Protein AF-A0A2R5L959-F1 (afdb_monomer)

Structure (mmCIF, N/CA/C/O backbone):
data_AF-A0A2R5L959-F1
#
_entry.id   AF-A0A2R5L959-F1
#
loop_
_atom_site.group_PDB
_atom_site.id
_atom_site.type_symbol
_atom_site.label_atom_id
_atom_site.label_alt_id
_atom_site.label_comp_id
_atom_site.label_asym_id
_atom_site.label_entity_id
_atom_site.label_seq_id
_atom_site.pdbx_PDB_ins_code
_atom_site.Cartn_x
_atom_site.Cartn_y
_atom_site.Cartn_z
_atom_site.occupancy
_atom_site.B_iso_or_equiv
_atom_site.auth_seq_id
_atom_site.auth_comp_id
_atom_site.auth_asym_id
_atom_site.auth_atom_id
_atom_site.pdbx_PDB_model_num
ATOM 1 N N . VAL A 1 1 ? 18.154 0.118 -8.210 1.00 59.31 1 VAL A N 1
ATOM 2 C CA . VAL A 1 1 ? 18.767 -0.670 -9.309 1.00 59.31 1 VAL A CA 1
ATOM 3 C C . VAL A 1 1 ? 17.640 -1.293 -10.115 1.00 59.31 1 VAL A C 1
ATOM 5 O O . VAL A 1 1 ? 16.828 -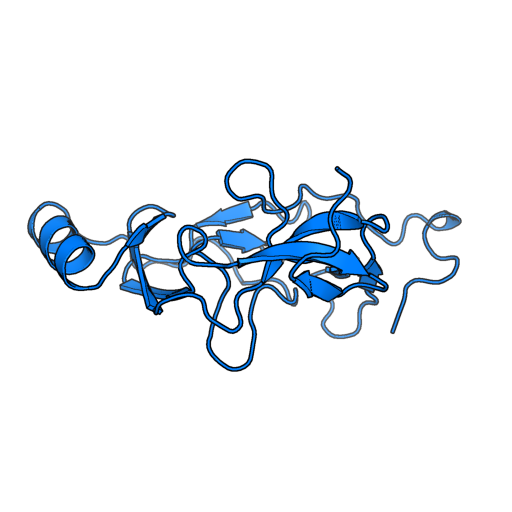1.986 -9.515 1.00 59.31 1 VAL A O 1
ATOM 8 N N . GLN A 1 2 ? 17.526 -0.997 -11.410 1.00 65.19 2 GLN A N 1
ATOM 9 C CA . GLN A 1 2 ? 16.511 -1.606 -12.281 1.00 65.19 2 GLN A CA 1
ATOM 10 C C . GLN A 1 2 ? 17.014 -2.961 -12.789 1.00 65.19 2 GLN A C 1
ATOM 12 O O . GLN A 1 2 ? 18.205 -3.105 -13.065 1.00 65.19 2 GLN A O 1
ATOM 17 N N . CYS A 1 3 ? 16.132 -3.951 -12.904 1.00 66.44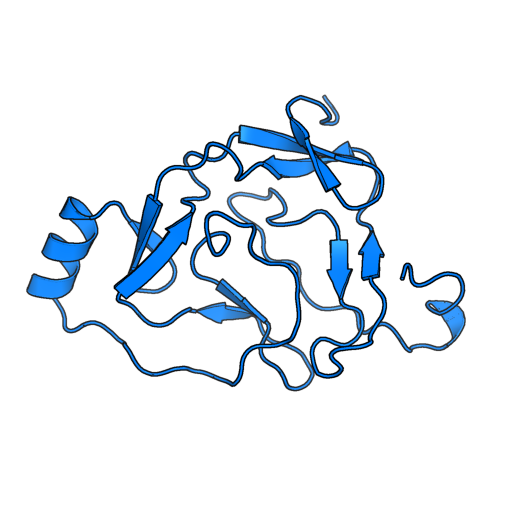 3 CYS A N 1
ATOM 18 C CA . CYS A 1 3 ? 16.481 -5.261 -13.447 1.00 66.44 3 CYS A CA 1
ATOM 19 C C . CYS A 1 3 ? 16.609 -5.189 -14.977 1.00 66.44 3 CYS A C 1
ATOM 21 O O . CYS A 1 3 ? 15.673 -5.503 -15.702 1.00 66.44 3 CYS A O 1
ATOM 23 N N . ILE A 1 4 ? 17.751 -4.730 -15.488 1.00 60.22 4 ILE A N 1
ATOM 24 C CA . ILE A 1 4 ? 18.025 -4.719 -16.931 1.00 60.22 4 ILE A CA 1
ATOM 25 C C . ILE A 1 4 ? 18.610 -6.089 -17.308 1.00 60.22 4 ILE A C 1
ATOM 27 O O . ILE A 1 4 ? 19.652 -6.475 -16.787 1.00 60.22 4 ILE A O 1
ATOM 31 N N . GLY A 1 5 ? 17.932 -6.842 -18.182 1.00 52.59 5 GLY A N 1
ATOM 32 C CA . GLY A 1 5 ? 18.436 -8.112 -18.736 1.00 52.59 5 GLY A CA 1
ATOM 33 C C . GLY A 1 5 ? 18.267 -9.366 -17.863 1.00 52.59 5 GLY A C 1
ATOM 34 O O . GLY A 1 5 ? 18.707 -10.439 -18.262 1.00 52.59 5 GLY A O 1
ATOM 35 N N . LEU A 1 6 ? 17.614 -9.269 -16.699 1.00 51.81 6 LEU A N 1
ATOM 36 C CA . LEU A 1 6 ? 17.424 -10.398 -15.768 1.00 51.81 6 LEU A CA 1
ATOM 37 C C . LEU A 1 6 ? 16.146 -11.218 -16.022 1.00 51.81 6 LEU A C 1
ATOM 39 O O . LEU A 1 6 ? 16.021 -12.318 -15.480 1.00 51.81 6 LEU A O 1
ATOM 43 N N . ASP A 1 7 ? 15.242 -10.724 -16.875 1.00 49.06 7 ASP A N 1
A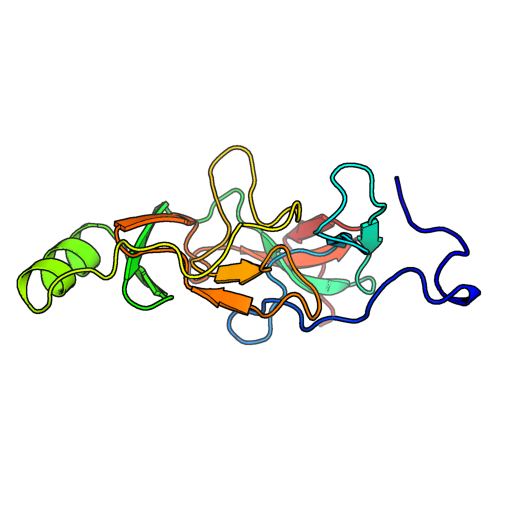TOM 44 C CA . ASP A 1 7 ? 14.019 -11.433 -17.287 1.00 49.06 7 ASP A CA 1
ATOM 45 C C . ASP A 1 7 ? 14.347 -12.753 -18.020 1.00 49.06 7 ASP A C 1
ATOM 47 O O . ASP A 1 7 ? 13.637 -13.741 -17.862 1.00 49.06 7 ASP A O 1
ATOM 51 N N . TRP A 1 8 ? 15.477 -12.814 -18.740 1.00 42.28 8 TRP A N 1
ATOM 52 C CA . TRP A 1 8 ? 15.937 -14.015 -19.457 1.00 42.28 8 TRP A CA 1
ATOM 53 C C . TRP A 1 8 ? 16.607 -15.068 -18.560 1.00 42.28 8 TRP A C 1
ATOM 55 O O . TRP A 1 8 ? 16.744 -16.218 -18.966 1.00 42.28 8 TRP A O 1
ATOM 65 N N . LEU A 1 9 ? 17.016 -14.699 -17.340 1.00 49.97 9 LEU A N 1
ATOM 66 C CA . LEU A 1 9 ? 17.704 -15.591 -16.395 1.00 49.97 9 LEU A CA 1
ATOM 67 C C . LEU A 1 9 ? 16.769 -16.164 -15.313 1.00 49.97 9 LEU A C 1
ATOM 69 O O . LEU A 1 9 ? 17.238 -16.855 -14.412 1.00 49.97 9 LEU A O 1
ATOM 73 N N . GLY A 1 10 ? 15.462 -15.869 -15.363 1.00 54.44 10 GLY A N 1
ATOM 74 C CA . GLY A 1 10 ? 14.485 -16.366 -14.382 1.00 54.44 10 GLY A CA 1
ATOM 75 C C . GLY A 1 10 ? 14.684 -15.824 -12.958 1.00 54.44 10 GLY A C 1
ATOM 76 O O . GLY A 1 10 ? 14.207 -16.419 -11.995 1.00 54.44 10 GLY A O 1
ATOM 77 N N . LEU A 1 11 ? 15.408 -14.709 -12.804 1.00 62.22 11 LEU A N 1
ATOM 78 C CA . LEU A 1 11 ? 15.788 -14.155 -11.497 1.00 62.22 11 LEU A CA 1
ATOM 79 C C . LEU A 1 11 ? 14.736 -13.208 -10.897 1.00 62.22 11 LEU A C 1
ATOM 81 O O . LEU A 1 11 ? 14.821 -12.884 -9.711 1.00 62.22 11 LEU A O 1
ATOM 85 N N . CYS A 1 12 ? 13.751 -12.777 -11.691 1.00 73.44 12 CYS A N 1
ATOM 86 C CA . CYS A 1 12 ? 12.589 -12.034 -11.218 1.00 73.44 12 CYS A CA 1
ATOM 87 C C . CYS A 1 12 ? 11.381 -12.964 -11.171 1.00 73.44 12 CYS A C 1
ATOM 89 O O . CYS A 1 12 ? 10.856 -13.358 -12.211 1.00 73.44 12 CYS A O 1
ATOM 91 N N . ALA A 1 13 ? 10.962 -13.350 -9.967 1.00 68.94 13 ALA A N 1
ATOM 92 C CA . ALA A 1 13 ? 9.742 -14.121 -9.822 1.00 68.94 13 ALA A CA 1
ATOM 93 C C . ALA A 1 13 ? 8.547 -13.212 -10.124 1.00 68.94 13 ALA A C 1
ATOM 95 O O . ALA A 1 13 ? 8.352 -12.209 -9.443 1.00 68.94 13 ALA A O 1
ATOM 96 N N . GLU A 1 14 ? 7.733 -13.581 -11.109 1.00 75.69 14 GLU A N 1
ATOM 97 C CA . GLU A 1 14 ? 6.399 -13.005 -11.271 1.00 75.69 14 GLU A CA 1
ATOM 98 C C . GLU A 1 14 ? 5.571 -13.361 -10.033 1.00 75.69 14 GLU A C 1
ATOM 100 O O . GLU A 1 14 ? 5.347 -14.538 -9.729 1.00 75.69 14 GLU A O 1
ATOM 105 N N . TYR A 1 15 ? 5.123 -12.349 -9.296 1.00 84.38 15 TYR A N 1
ATOM 106 C CA . TYR A 1 15 ? 4.171 -12.522 -8.209 1.00 84.38 15 TYR A CA 1
ATOM 107 C C . TYR A 1 15 ? 3.061 -11.486 -8.313 1.00 84.38 15 TYR A C 1
ATOM 109 O O . TYR A 1 15 ? 3.213 -10.403 -8.871 1.00 84.38 15 TYR A O 1
ATOM 117 N N . LYS A 1 16 ? 1.894 -11.861 -7.789 1.00 91.31 16 LYS A N 1
ATOM 118 C CA . LYS A 1 16 ? 0.668 -11.079 -7.921 1.00 91.31 16 LYS A CA 1
ATOM 119 C C . LYS A 1 16 ? 0.853 -9.668 -7.367 1.00 91.31 16 LYS A C 1
ATOM 121 O O . LYS A 1 16 ? 1.160 -9.524 -6.191 1.00 91.31 16 LYS A O 1
ATOM 126 N N . HIS A 1 17 ? 0.521 -8.650 -8.155 1.00 92.62 17 HIS A N 1
ATOM 127 C CA . HIS A 1 17 ? 0.525 -7.261 -7.698 1.00 92.62 17 HIS A CA 1
ATOM 128 C C . HIS A 1 17 ? -0.608 -6.950 -6.726 1.00 92.62 17 HIS A C 1
ATOM 130 O O . HIS A 1 17 ? -1.763 -7.352 -6.913 1.00 92.62 17 HIS A O 1
ATOM 136 N N . ILE A 1 18 ? -0.301 -6.141 -5.717 1.00 95.62 18 ILE A N 1
ATOM 137 C CA . ILE A 1 18 ? -1.314 -5.526 -4.864 1.00 95.62 18 ILE A CA 1
ATOM 138 C C . ILE A 1 18 ? -2.019 -4.428 -5.657 1.00 95.62 18 ILE A C 1
ATOM 140 O O . ILE A 1 18 ? -1.427 -3.415 -6.038 1.00 95.62 18 ILE A O 1
ATOM 144 N N . ARG A 1 19 ? -3.319 -4.638 -5.863 1.00 96.38 19 ARG A N 1
ATOM 145 C CA . ARG A 1 19 ? -4.220 -3.689 -6.513 1.00 96.38 19 ARG A CA 1
ATOM 146 C C . ARG A 1 19 ? -5.361 -3.303 -5.584 1.00 96.38 19 ARG A C 1
ATOM 148 O O . ARG A 1 19 ? -5.871 -4.126 -4.824 1.00 96.38 19 ARG A O 1
ATOM 155 N N . HIS A 1 20 ? -5.807 -2.062 -5.701 1.00 95.31 20 HIS A N 1
ATOM 156 C CA . HIS A 1 20 ? -6.984 -1.534 -5.024 1.00 95.31 20 HIS A CA 1
ATOM 157 C C . HIS A 1 20 ? -7.964 -1.031 -6.080 1.00 95.31 20 HIS A C 1
ATOM 159 O O . HIS A 1 20 ? -7.667 -0.082 -6.798 1.00 95.31 20 HIS A O 1
ATOM 165 N N . ASN A 1 21 ? -9.125 -1.682 -6.197 1.00 93.25 21 ASN A N 1
ATOM 166 C CA . ASN A 1 21 ? -10.113 -1.396 -7.246 1.00 93.25 21 ASN A CA 1
ATOM 167 C C . ASN A 1 21 ? -9.493 -1.393 -8.662 1.00 93.25 21 ASN A C 1
ATOM 169 O O . ASN A 1 21 ? -9.740 -0.489 -9.452 1.00 93.25 21 ASN A O 1
ATOM 173 N N . GLY A 1 22 ? -8.632 -2.377 -8.951 1.00 93.94 22 GLY A N 1
ATOM 174 C CA . GLY A 1 22 ? -7.936 -2.522 -10.239 1.00 93.94 22 GLY A CA 1
ATOM 175 C C . GLY A 1 22 ? -6.676 -1.662 -10.412 1.00 93.94 22 GLY A C 1
ATOM 176 O O . GLY A 1 22 ? -5.836 -1.998 -11.244 1.00 93.94 22 GLY A O 1
ATOM 177 N N . LEU A 1 23 ? -6.490 -0.622 -9.594 1.00 96.06 23 LEU A N 1
ATOM 178 C CA . LEU A 1 23 ? -5.330 0.272 -9.656 1.00 96.06 23 LEU A CA 1
ATOM 179 C C . LEU A 1 23 ? -4.146 -0.310 -8.883 1.00 96.06 23 LEU A C 1
ATOM 181 O O . LEU A 1 23 ? -4.317 -0.799 -7.764 1.00 96.06 23 LEU A O 1
ATOM 185 N N . LEU A 1 24 ? -2.950 -0.225 -9.456 1.00 96.50 24 LEU A N 1
ATOM 186 C CA . LEU A 1 24 ? -1.707 -0.622 -8.803 1.00 96.50 24 LEU A CA 1
ATOM 187 C C . LEU A 1 24 ? -1.426 0.216 -7.550 1.00 96.50 24 LEU A C 1
ATOM 189 O O . LEU A 1 24 ? 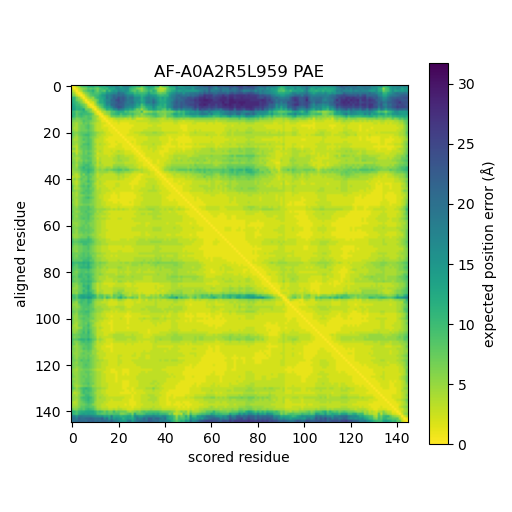-1.560 1.441 -7.562 1.00 96.50 24 LEU A O 1
ATOM 193 N N . ALA A 1 25 ? -0.984 -0.438 -6.473 1.00 96.00 25 ALA A N 1
ATOM 194 C CA . ALA A 1 25 ? -0.501 0.261 -5.281 1.00 96.00 25 ALA A CA 1
ATOM 195 C C . ALA A 1 25 ? 0.879 0.915 -5.490 1.00 96.00 25 ALA A C 1
ATOM 197 O O . ALA A 1 25 ? 1.187 1.908 -4.841 1.00 96.00 25 ALA A O 1
ATOM 198 N N . THR A 1 26 ? 1.699 0.358 -6.382 1.00 94.56 26 THR A N 1
ATOM 199 C CA . THR A 1 26 ? 3.026 0.856 -6.766 1.00 94.56 26 THR A CA 1
ATOM 200 C C . THR A 1 26 ? 3.286 0.521 -8.234 1.00 94.56 26 THR A C 1
ATOM 202 O O . THR A 1 26 ? 2.750 -0.458 -8.745 1.00 94.56 26 THR A O 1
ATOM 205 N N . CYS A 1 27 ? 4.103 1.333 -8.901 1.00 94.31 27 CYS A N 1
ATOM 206 C CA . CYS A 1 27 ? 4.496 1.161 -10.303 1.00 94.31 27 CYS A CA 1
ATOM 207 C C . CYS A 1 27 ? 5.840 0.454 -10.476 1.00 94.31 27 CYS A C 1
ATOM 209 O O . CYS A 1 27 ? 6.376 0.399 -11.581 1.00 94.31 27 CYS A O 1
ATOM 211 N N . SER A 1 28 ? 6.401 -0.056 -9.388 1.00 91.69 28 SER A N 1
ATOM 212 C CA . SER A 1 28 ? 7.551 -0.942 -9.415 1.00 91.69 28 SER A CA 1
ATOM 213 C C . SER A 1 28 ? 7.462 -1.948 -8.278 1.00 91.69 28 SER A C 1
ATOM 215 O O . SER A 1 28 ? 6.903 -1.651 -7.218 1.00 91.69 28 SER A O 1
ATOM 217 N N . HIS A 1 29 ? 8.008 -3.136 -8.509 1.00 89.94 29 HIS A N 1
ATOM 218 C CA . HIS A 1 29 ? 8.062 -4.213 -7.530 1.00 89.94 29 HIS A CA 1
ATOM 219 C C . HIS A 1 29 ? 9.465 -4.813 -7.471 1.00 89.94 29 HIS A C 1
ATOM 221 O O . HIS A 1 29 ? 10.226 -4.788 -8.445 1.00 89.94 29 HIS A O 1
ATOM 227 N N . MET A 1 30 ? 9.828 -5.323 -6.300 1.00 89.25 30 MET A N 1
ATOM 228 C CA . MET A 1 30 ? 11.138 -5.918 -6.068 1.00 89.25 30 MET A CA 1
ATOM 229 C C . MET A 1 30 ? 11.191 -7.359 -6.582 1.00 89.25 30 MET A C 1
ATOM 231 O O . MET A 1 30 ? 10.440 -8.206 -6.129 1.00 89.25 30 MET A O 1
ATOM 235 N N . CYS A 1 31 ? 12.148 -7.709 -7.437 1.00 87.00 31 CYS A N 1
ATOM 236 C CA . CYS A 1 31 ? 12.173 -9.042 -8.058 1.00 87.00 31 CYS A CA 1
ATOM 237 C C . CYS A 1 31 ? 12.378 -10.216 -7.090 1.00 87.00 31 CYS A C 1
ATOM 239 O O . CYS A 1 31 ? 11.936 -11.334 -7.350 1.00 87.00 31 CYS A O 1
ATOM 241 N N . ALA A 1 32 ? 13.058 -9.969 -5.968 1.00 87.56 32 ALA A N 1
ATOM 242 C CA . ALA A 1 32 ? 13.209 -10.945 -4.895 1.00 87.56 32 ALA A CA 1
ATOM 243 C C . ALA A 1 32 ? 13.024 -10.251 -3.539 1.00 87.56 32 ALA A C 1
ATOM 245 O O . ALA A 1 32 ? 14.021 -9.850 -2.935 1.00 87.56 32 ALA A O 1
ATOM 246 N N . PRO A 1 33 ? 11.785 -10.137 -3.023 1.00 88.75 33 PRO A N 1
ATOM 247 C CA . PRO A 1 33 ? 11.494 -9.477 -1.748 1.00 88.75 33 PRO A CA 1
ATOM 248 C C . PRO A 1 33 ? 12.218 -10.086 -0.539 1.00 88.75 33 PRO A C 1
ATOM 250 O O . PRO A 1 33 ? 12.310 -9.444 0.504 1.00 88.75 33 PRO A O 1
ATOM 253 N N . MET A 1 34 ? 12.751 -11.308 -0.658 1.00 88.31 34 MET A N 1
ATOM 254 C CA . MET A 1 34 ? 13.609 -11.920 0.364 1.00 88.31 34 MET A CA 1
ATOM 255 C C . MET A 1 34 ? 15.029 -11.329 0.423 1.00 88.31 34 MET A C 1
ATOM 257 O O . MET A 1 34 ? 15.733 -11.502 1.417 1.00 88.31 34 MET A O 1
ATOM 261 N N . ARG A 1 35 ? 15.491 -10.645 -0.629 1.00 87.69 35 ARG A N 1
ATOM 262 C CA . ARG A 1 35 ? 16.848 -10.091 -0.716 1.00 87.69 35 ARG A CA 1
ATOM 263 C C . ARG A 1 35 ? 16.785 -8.564 -0.655 1.00 87.69 35 ARG A C 1
ATOM 265 O O . ARG A 1 35 ? 16.296 -7.962 -1.604 1.00 87.69 35 ARG A O 1
ATOM 272 N N . PRO A 1 36 ? 17.340 -7.912 0.381 1.00 84.44 36 PRO A N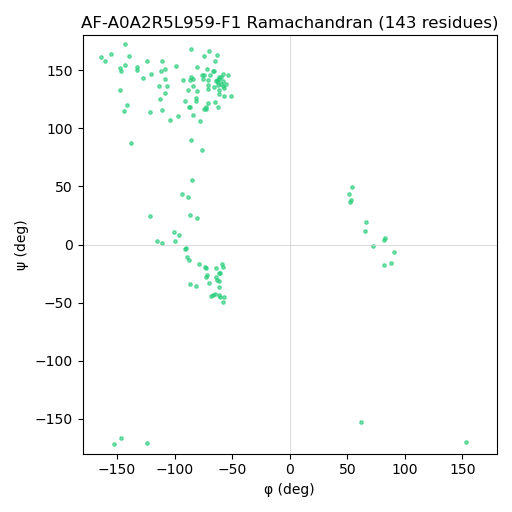 1
ATOM 273 C CA . PRO A 1 36 ? 17.267 -6.454 0.518 1.00 84.44 36 PRO A CA 1
ATOM 274 C C . PRO A 1 36 ? 17.989 -5.686 -0.602 1.00 84.44 36 PRO A C 1
ATOM 276 O O . PRO A 1 36 ? 17.706 -4.516 -0.818 1.00 84.44 36 PRO A O 1
ATOM 279 N N . GLN A 1 37 ? 18.912 -6.335 -1.317 1.00 84.69 37 GLN A N 1
ATOM 280 C CA . GLN A 1 37 ? 19.693 -5.750 -2.416 1.00 84.69 37 GLN A CA 1
ATOM 281 C C . GLN A 1 37 ? 19.157 -6.128 -3.808 1.00 84.69 37 GLN A C 1
ATOM 283 O O . GLN A 1 37 ? 19.840 -5.916 -4.808 1.00 84.69 37 GLN A O 1
ATOM 288 N N . SER A 1 38 ? 17.968 -6.735 -3.892 1.00 86.19 38 SER A N 1
ATOM 289 C CA . SER A 1 38 ? 17.366 -7.072 -5.185 1.00 86.19 38 SER A CA 1
ATOM 290 C C . SER A 1 38 ? 17.017 -5.819 -5.997 1.00 86.19 38 SER A C 1
ATOM 292 O O . SER A 1 38 ? 16.875 -4.714 -5.470 1.00 86.19 38 SER A O 1
ATOM 294 N N . CYS A 1 39 ? 16.904 -6.003 -7.305 1.00 87.50 39 CYS A N 1
ATOM 295 C CA . CYS A 1 39 ? 16.535 -4.953 -8.238 1.00 87.50 39 CYS A CA 1
ATOM 296 C C . CYS A 1 39 ? 15.006 -4.816 -8.347 1.00 87.50 39 CYS A C 1
ATOM 298 O O . CYS A 1 39 ? 14.245 -5.664 -7.870 1.00 87.50 39 CYS A O 1
ATOM 300 N N . TYR A 1 40 ? 14.573 -3.731 -8.987 1.00 87.25 40 TYR A N 1
ATOM 301 C CA . TYR A 1 40 ? 13.167 -3.419 -9.223 1.00 87.25 40 TYR A CA 1
ATOM 302 C C . TYR A 1 40 ? 12.813 -3.594 -10.688 1.00 87.25 40 TYR A C 1
ATOM 304 O O . TYR A 1 40 ? 13.595 -3.241 -11.581 1.00 87.25 40 TYR A O 1
ATOM 312 N N . ARG A 1 41 ? 11.605 -4.095 -10.915 1.00 89.06 41 ARG A N 1
ATOM 313 C CA . ARG A 1 41 ? 10.966 -4.109 -12.219 1.00 89.06 41 ARG A CA 1
ATOM 314 C C . ARG A 1 41 ? 9.864 -3.068 -12.233 1.00 89.06 41 ARG A C 1
ATOM 316 O O . ARG A 1 41 ? 9.136 -2.914 -11.255 1.00 89.06 41 ARG A O 1
ATOM 323 N N . ASN A 1 42 ? 9.795 -2.330 -13.331 1.00 91.69 42 ASN A N 1
ATOM 324 C CA . ASN A 1 42 ? 8.812 -1.275 -13.512 1.00 91.69 42 ASN A CA 1
ATOM 325 C C . ASN A 1 42 ? 7.584 -1.847 -14.210 1.00 91.69 42 ASN A C 1
ATOM 327 O O . ASN A 1 42 ? 7.714 -2.651 -15.132 1.00 91.69 42 ASN A O 1
ATOM 331 N N . GLU A 1 43 ? 6.418 -1.381 -13.788 1.00 92.12 43 GLU A N 1
ATOM 332 C CA . GLU A 1 43 ? 5.165 -1.627 -14.488 1.00 92.12 43 GLU A CA 1
ATOM 333 C C . GLU A 1 43 ? 5.115 -0.858 -15.806 1.00 92.12 43 GLU A C 1
ATOM 335 O O . GLU A 1 43 ? 5.916 0.049 -16.067 1.00 92.12 43 GLU A O 1
ATOM 340 N N . TRP A 1 44 ? 4.152 -1.234 -16.642 1.00 92.44 44 TRP A N 1
ATOM 341 C CA . TRP A 1 44 ? 4.000 -0.669 -17.971 1.00 92.44 44 TRP A CA 1
ATOM 342 C C . TRP A 1 44 ? 3.662 0.816 -17.887 1.00 92.44 44 TRP A C 1
ATOM 344 O O . TRP A 1 44 ? 2.871 1.262 -17.053 1.00 92.44 44 TRP A O 1
ATOM 354 N N . ASP A 1 45 ? 4.241 1.595 -18.795 1.00 93.81 45 ASP A N 1
ATOM 355 C CA . ASP A 1 45 ? 3.973 3.024 -18.857 1.00 93.81 45 ASP A CA 1
ATOM 356 C C . ASP A 1 45 ? 2.464 3.291 -19.038 1.00 93.81 45 ASP A C 1
ATOM 358 O O . ASP A 1 45 ? 1.781 2.676 -19.864 1.00 93.81 45 ASP A O 1
ATOM 362 N N . ARG A 1 46 ? 1.959 4.250 -18.253 1.00 94.12 46 ARG A N 1
ATOM 363 C CA . ARG A 1 46 ? 0.554 4.661 -18.105 1.00 94.12 46 ARG A CA 1
ATOM 364 C C . ARG A 1 46 ? -0.385 3.619 -17.497 1.00 94.12 46 ARG A C 1
ATOM 366 O O . ARG A 1 46 ? -1.602 3.827 -17.529 1.00 94.12 46 ARG A O 1
ATOM 373 N N . GLU A 1 47 ? 0.133 2.529 -16.936 1.00 95.50 47 GLU A N 1
ATOM 374 C CA . GLU A 1 47 ? -0.710 1.583 -16.211 1.00 95.50 47 GLU A CA 1
ATOM 375 C C . GLU A 1 47 ? -1.382 2.272 -15.006 1.00 95.50 47 GLU A C 1
ATOM 377 O O . GLU A 1 47 ? -0.698 2.990 -14.272 1.00 95.50 47 GLU A O 1
ATOM 382 N N . PRO A 1 48 ? -2.705 2.108 -14.791 1.00 96.62 48 PRO A N 1
ATOM 383 C CA . PRO A 1 48 ? -3.413 2.813 -13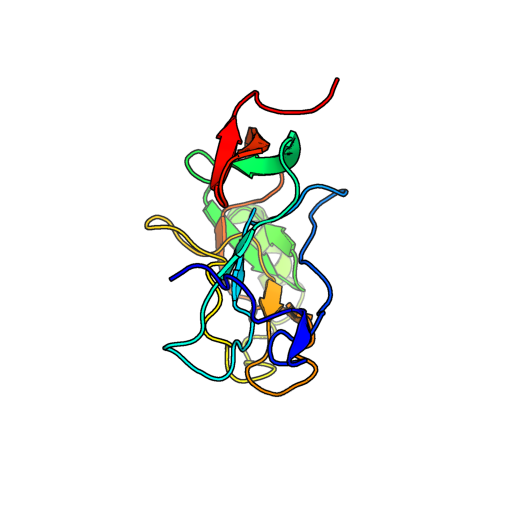.727 1.00 96.62 48 PRO A CA 1
ATOM 384 C C . PRO A 1 48 ? -2.883 2.477 -12.330 1.00 96.62 48 PRO A C 1
ATOM 386 O O . PRO A 1 48 ? -2.806 1.311 -11.933 1.00 96.62 48 PRO A O 1
ATOM 389 N N . CYS A 1 49 ? -2.597 3.511 -11.543 1.00 96.75 49 CYS A N 1
ATOM 390 C CA . CYS A 1 49 ? -2.001 3.382 -10.216 1.00 96.75 49 CYS A CA 1
ATOM 391 C C . CYS A 1 49 ? -2.554 4.409 -9.218 1.00 96.75 49 CYS A C 1
ATOM 393 O O . CYS A 1 49 ? -3.315 5.316 -9.574 1.00 96.75 49 CYS A O 1
ATOM 395 N N . LEU A 1 50 ? -2.172 4.254 -7.949 1.00 96.94 50 LEU A N 1
ATOM 396 C CA . LEU A 1 50 ? -2.537 5.149 -6.854 1.00 96.94 50 LEU A CA 1
ATOM 397 C C . LEU A 1 50 ? -1.350 5.990 -6.372 1.00 96.94 50 LEU A C 1
ATOM 399 O O . LEU A 1 50 ? -0.291 5.465 -6.035 1.00 96.94 50 LEU A O 1
ATOM 403 N N . VAL A 1 51 ? -1.565 7.300 -6.268 1.00 96.75 51 VAL A N 1
ATOM 404 C CA . VAL A 1 51 ? -0.617 8.263 -5.700 1.00 96.75 51 VAL A CA 1
ATOM 405 C C . VAL A 1 51 ? -0.988 8.515 -4.241 1.00 96.75 51 VAL A C 1
ATOM 407 O O . VAL A 1 51 ? -2.015 9.128 -3.930 1.00 96.75 51 VAL A O 1
ATOM 410 N N . PHE A 1 52 ? -0.144 8.039 -3.329 1.00 96.88 52 PHE A N 1
ATOM 411 C CA . PHE A 1 52 ? -0.415 8.059 -1.889 1.00 96.88 52 PHE A CA 1
ATOM 412 C C . PHE A 1 52 ? 0.075 9.320 -1.165 1.00 96.88 52 PHE A C 1
ATOM 414 O O . PHE A 1 52 ? -0.202 9.484 0.024 1.00 96.88 52 PHE A O 1
ATOM 421 N N . ASP A 1 53 ? 0.739 10.248 -1.857 1.00 95.00 53 ASP A N 1
ATOM 422 C CA . ASP A 1 53 ? 1.333 11.445 -1.243 1.00 95.00 53 ASP A CA 1
ATOM 423 C C . ASP A 1 53 ? 0.308 12.353 -0.563 1.00 95.00 53 ASP A C 1
ATOM 425 O O . ASP A 1 53 ? 0.644 13.019 0.412 1.00 95.00 53 ASP A O 1
ATOM 429 N N . GLN A 1 54 ? -0.960 12.288 -0.980 1.00 94.19 54 GLN A N 1
ATOM 430 C CA . GLN A 1 54 ? -2.083 13.014 -0.370 1.00 94.19 54 GLN A CA 1
ATOM 431 C C . GLN A 1 54 ? -3.141 12.098 0.265 1.00 94.19 54 GLN A C 1
ATOM 433 O O . GLN A 1 54 ? -4.133 12.578 0.805 1.00 94.19 54 GLN A O 1
ATOM 438 N N . ALA A 1 55 ? -2.927 10.778 0.267 1.00 97.12 55 ALA A N 1
ATOM 439 C CA . ALA A 1 55 ? -3.874 9.846 0.869 1.00 97.12 55 ALA A CA 1
ATOM 440 C C . ALA A 1 55 ? -4.030 10.113 2.374 1.00 97.12 55 ALA A C 1
ATOM 442 O O . ALA A 1 55 ? -3.071 10.441 3.080 1.00 97.12 55 ALA A O 1
ATOM 443 N N . THR A 1 56 ? -5.244 9.963 2.886 1.00 97.94 56 THR A N 1
ATOM 444 C CA . THR A 1 56 ? -5.538 10.154 4.311 1.00 97.94 56 THR A CA 1
ATOM 445 C C . THR A 1 56 ? -5.015 8.983 5.136 1.00 97.94 56 THR A C 1
ATOM 447 O O . THR A 1 56 ? -5.107 7.829 4.710 1.00 97.94 56 THR A O 1
ATOM 450 N N . PHE A 1 57 ? -4.561 9.259 6.356 1.00 98.19 57 PHE A N 1
ATOM 451 C CA . PHE A 1 57 ? -4.194 8.215 7.308 1.00 98.19 57 PHE A CA 1
ATOM 452 C C . PHE A 1 57 ? -5.395 7.389 7.770 1.00 98.19 57 PHE A C 1
ATOM 454 O O . PHE A 1 57 ? -6.519 7.881 7.894 1.00 98.19 57 PHE A O 1
ATOM 461 N N . GLY A 1 58 ? -5.127 6.129 8.083 1.00 98.19 58 GLY A N 1
ATOM 462 C CA . GLY A 1 58 ? -6.075 5.204 8.674 1.00 98.19 58 GLY A CA 1
ATOM 463 C C . GLY A 1 58 ? -5.391 4.133 9.513 1.00 98.19 58 GLY A C 1
ATOM 464 O O . GLY A 1 58 ? -4.186 4.185 9.774 1.00 98.19 58 GLY A O 1
ATOM 465 N N . ARG A 1 59 ? -6.190 3.154 9.933 1.00 98.44 59 ARG A N 1
ATOM 466 C CA . ARG A 1 59 ? -5.752 1.935 10.600 1.00 98.44 59 ARG A CA 1
ATOM 467 C C . ARG A 1 59 ? -6.314 0.709 9.906 1.00 98.44 59 ARG A C 1
ATOM 469 O O . ARG A 1 59 ? -7.458 0.714 9.449 1.00 98.44 59 ARG A O 1
ATOM 476 N N . CYS A 1 60 ? -5.505 -0.337 9.854 1.00 98.50 60 CYS A N 1
ATOM 477 C CA . CYS A 1 60 ? -5.912 -1.610 9.293 1.00 98.50 60 CYS A CA 1
ATOM 478 C C . CYS A 1 60 ? -6.917 -2.318 10.195 1.00 98.50 60 CYS A C 1
ATOM 480 O O . CYS A 1 60 ? -6.718 -2.396 11.404 1.00 98.50 60 CYS A O 1
ATOM 482 N N . TYR A 1 61 ? -7.984 -2.835 9.598 1.00 98.44 61 TYR A N 1
ATOM 483 C CA . TYR A 1 61 ? -8.880 -3.799 10.218 1.00 98.44 61 TYR A CA 1
ATOM 484 C C . TYR A 1 61 ? -9.305 -4.819 9.162 1.00 98.44 61 TYR A C 1
ATOM 486 O O . TYR A 1 61 ? -9.862 -4.452 8.129 1.00 98.44 61 TYR A O 1
ATOM 494 N N . ASP A 1 62 ? -8.994 -6.089 9.391 1.00 97.00 62 ASP A N 1
ATOM 495 C CA . ASP A 1 62 ? -9.285 -7.215 8.501 1.00 97.00 62 ASP A CA 1
ATOM 496 C C . ASP A 1 62 ? -8.798 -7.010 7.051 1.00 97.00 62 ASP A C 1
ATOM 498 O O . ASP A 1 62 ? -9.444 -7.407 6.081 1.00 97.00 62 ASP A O 1
ATOM 502 N N . GLY A 1 63 ? -7.635 -6.367 6.893 1.00 96.94 63 GLY A N 1
ATOM 503 C CA . GLY A 1 63 ? -7.037 -6.060 5.586 1.00 96.94 63 GLY A CA 1
ATOM 504 C C . GLY A 1 63 ? -7.580 -4.798 4.902 1.00 96.94 63 GLY A C 1
ATOM 505 O O . GLY A 1 63 ? -7.186 -4.498 3.774 1.00 96.94 63 GLY A O 1
ATOM 506 N N . VAL A 1 64 ? -8.440 -4.019 5.562 1.00 97.94 64 VAL A N 1
ATOM 507 C CA . VAL A 1 64 ? -8.995 -2.768 5.023 1.00 97.94 64 VAL A CA 1
ATOM 508 C C . VAL A 1 64 ? -8.491 -1.568 5.824 1.00 97.94 64 VAL A C 1
ATOM 510 O O . VAL A 1 64 ? -8.441 -1.600 7.049 1.00 97.94 64 VAL A O 1
ATOM 513 N N . CYS A 1 65 ? -8.107 -0.493 5.129 1.00 98.44 65 CYS A N 1
ATOM 514 C CA . CYS A 1 65 ? -7.676 0.753 5.762 1.00 98.44 65 CYS A CA 1
ATOM 515 C C . CYS A 1 65 ? -8.896 1.618 6.107 1.00 98.44 65 CYS A C 1
ATOM 517 O O . CYS A 1 65 ? -9.571 2.138 5.216 1.00 98.44 65 CYS A O 1
ATOM 519 N N . HIS A 1 66 ? -9.180 1.773 7.397 1.00 98.25 66 HIS A N 1
ATOM 520 C CA . HIS A 1 66 ? -10.299 2.560 7.910 1.00 98.25 66 HIS A CA 1
ATOM 521 C C . HIS A 1 66 ? -9.810 3.852 8.560 1.00 98.25 66 HIS A C 1
ATOM 523 O O . HIS A 1 66 ? -8.721 3.895 9.123 1.00 98.25 66 HIS A O 1
ATOM 529 N N . ASN A 1 67 ? -10.621 4.912 8.545 1.00 97.81 67 ASN A N 1
ATOM 530 C CA . ASN A 1 67 ? -10.339 6.058 9.412 1.00 97.81 67 ASN A CA 1
ATOM 531 C C . ASN A 1 67 ? -10.429 5.639 10.895 1.00 97.81 67 ASN A C 1
ATOM 533 O O . ASN A 1 67 ? -11.009 4.602 11.229 1.00 97.81 67 ASN A O 1
ATOM 537 N N . LYS A 1 68 ? -9.871 6.461 11.790 1.00 95.75 68 LYS A N 1
ATOM 538 C CA . LYS A 1 68 ? -9.774 6.136 13.219 1.00 95.75 68 LYS A CA 1
ATOM 539 C C . LYS A 1 68 ? -11.128 5.834 13.871 1.00 95.75 68 LYS A C 1
ATOM 541 O O . LYS A 1 68 ? -11.229 4.839 14.575 1.00 95.75 68 LYS A O 1
ATOM 546 N N . SER A 1 69 ? -12.154 6.644 13.607 1.00 97.62 69 SER A N 1
ATOM 547 C CA . SER A 1 69 ? -13.488 6.460 14.201 1.00 97.62 69 SER A CA 1
ATOM 548 C C . SER A 1 69 ? -14.097 5.105 13.821 1.00 97.62 69 SER A C 1
ATOM 550 O O . SER A 1 69 ? -14.560 4.354 14.679 1.00 97.62 69 SER A O 1
ATOM 552 N N . VAL A 1 70 ? -14.010 4.738 12.538 1.00 98.19 70 VAL A N 1
ATOM 553 C CA . VAL A 1 70 ? -14.506 3.447 12.043 1.00 98.19 70 VAL A CA 1
ATOM 554 C C . VAL A 1 70 ? -13.693 2.285 12.615 1.00 98.19 70 VAL A C 1
ATOM 556 O O . VAL A 1 70 ? -14.280 1.303 13.062 1.00 98.19 70 VAL A O 1
ATOM 559 N N . TYR A 1 71 ? -12.361 2.400 12.651 1.00 98.31 71 TYR A N 1
ATOM 560 C CA . TYR A 1 71 ? -11.497 1.393 13.271 1.00 98.31 71 TYR A CA 1
ATOM 561 C C . TYR A 1 71 ? -11.855 1.170 14.745 1.00 98.31 71 TYR A C 1
ATOM 563 O O . TYR A 1 71 ? -12.066 0.031 15.152 1.00 98.31 71 TYR A O 1
ATOM 571 N N . ASP A 1 72 ? -11.975 2.244 15.532 1.00 98.12 72 ASP A N 1
ATOM 572 C CA . ASP A 1 72 ? -12.286 2.162 16.961 1.00 98.12 72 ASP A CA 1
ATOM 573 C C . ASP A 1 72 ? -13.661 1.495 17.178 1.00 98.12 72 ASP A C 1
ATOM 575 O O . ASP A 1 72 ? -13.833 0.693 18.096 1.00 98.12 72 ASP A O 1
ATOM 579 N N . GLY A 1 73 ? -14.635 1.760 16.299 1.00 98.38 73 GLY A N 1
ATOM 580 C CA . GLY A 1 73 ? -15.935 1.085 16.302 1.00 98.38 73 GLY A CA 1
ATOM 581 C C . GLY A 1 73 ? -15.853 -0.415 15.990 1.00 98.38 73 GLY A C 1
ATOM 582 O O . GLY A 1 73 ? -16.501 -1.216 16.662 1.00 98.38 73 GLY A O 1
ATOM 583 N N . LEU A 1 74 ? -15.047 -0.812 15.001 1.00 98.25 74 LEU A N 1
ATOM 584 C CA . LEU A 1 74 ? -14.838 -2.218 14.634 1.00 98.25 74 LEU A CA 1
ATOM 585 C C . LEU A 1 74 ? -14.080 -2.987 15.726 1.00 98.25 74 LEU A C 1
ATOM 587 O O . LEU A 1 74 ? -14.500 -4.077 16.113 1.00 98.25 74 LEU A O 1
ATOM 591 N N . ALA A 1 75 ? -13.020 -2.391 16.274 1.00 97.44 75 ALA A N 1
ATOM 592 C CA . ALA A 1 75 ? -12.196 -2.972 17.330 1.00 97.44 75 ALA A CA 1
ATOM 593 C C . ALA A 1 75 ? -12.970 -3.202 18.639 1.00 97.44 75 ALA A C 1
ATOM 595 O O . ALA A 1 75 ? -12.682 -4.156 19.357 1.00 97.44 75 ALA A O 1
ATOM 596 N N . LYS A 1 76 ? -13.984 -2.374 18.929 1.00 97.69 76 LYS A N 1
ATOM 597 C CA . LYS A 1 76 ? -14.910 -2.590 20.056 1.00 97.69 76 LYS A CA 1
ATOM 598 C C . LYS A 1 76 ? -15.855 -3.772 19.838 1.00 97.69 76 LYS A C 1
ATOM 600 O O . LYS A 1 76 ? -16.243 -4.419 20.801 1.00 97.69 76 LYS A O 1
ATOM 605 N N . ARG A 1 77 ? -16.256 -4.035 18.590 1.00 97.50 77 ARG A N 1
ATOM 606 C CA . ARG A 1 77 ? -17.208 -5.109 18.252 1.00 97.50 77 ARG A CA 1
ATOM 607 C C . ARG A 1 77 ? -16.541 -6.476 18.165 1.00 97.50 77 ARG A C 1
ATOM 609 O O . ARG A 1 77 ? -17.159 -7.476 18.508 1.00 97.50 77 ARG A O 1
ATOM 616 N N . ARG A 1 78 ? -15.303 -6.528 17.673 1.00 97.31 78 ARG A N 1
ATOM 617 C CA . ARG A 1 78 ? -14.531 -7.766 17.542 1.00 97.31 78 ARG A CA 1
ATOM 618 C C . ARG A 1 78 ? -13.051 -7.479 17.749 1.00 97.31 78 ARG A C 1
ATOM 620 O O . ARG A 1 78 ? -12.505 -6.560 17.134 1.00 97.31 78 ARG A O 1
ATOM 627 N N . ALA A 1 79 ? -12.420 -8.318 18.569 1.00 96.94 79 ALA A N 1
ATOM 628 C CA . ALA A 1 79 ? -11.007 -8.221 18.906 1.00 96.94 79 ALA A CA 1
ATOM 629 C C . ALA A 1 79 ? -10.127 -8.105 17.637 1.00 96.94 79 ALA A C 1
ATOM 631 O O . ALA A 1 79 ? -10.275 -8.927 16.723 1.00 96.94 79 ALA A O 1
ATOM 632 N N . PRO A 1 80 ? -9.234 -7.100 17.561 1.00 97.38 80 PRO A N 1
ATOM 633 C CA . PRO A 1 80 ? -8.296 -6.941 16.452 1.00 97.38 80 PRO A CA 1
ATOM 634 C C . PRO A 1 80 ? -7.319 -8.120 16.323 1.00 97.38 80 PRO A C 1
ATOM 636 O O . PRO A 1 80 ? -6.784 -8.612 17.317 1.00 97.38 80 PRO A O 1
ATOM 639 N N . LYS A 1 81 ? -7.026 -8.541 15.090 1.00 97.75 81 LYS A N 1
ATOM 640 C CA . LYS A 1 81 ? -5.994 -9.541 14.775 1.00 97.75 81 LYS A CA 1
ATOM 641 C C . LYS A 1 81 ? -4.632 -8.862 14.640 1.00 97.75 81 LYS A C 1
ATOM 643 O O . LYS A 1 81 ? -4.249 -8.429 13.557 1.00 97.75 81 LYS A O 1
ATOM 648 N N . THR A 1 82 ? -3.900 -8.765 15.743 1.00 96.69 82 THR A N 1
ATOM 649 C CA . THR A 1 82 ? -2.621 -8.031 15.818 1.00 96.69 82 THR A CA 1
ATOM 650 C C . THR A 1 82 ? -1.383 -8.880 15.523 1.00 96.69 82 THR A C 1
ATOM 652 O O . THR A 1 82 ? -0.273 -8.351 15.464 1.00 96.69 82 THR A O 1
ATOM 655 N N . TRP A 1 83 ? -1.546 -10.187 15.315 1.00 96.19 83 TRP A N 1
ATOM 656 C CA . TRP A 1 83 ? -0.437 -11.080 14.992 1.00 96.19 83 TRP A CA 1
ATOM 657 C C . TRP A 1 83 ? 0.008 -10.909 13.535 1.00 96.19 83 TRP A C 1
ATOM 659 O O . TRP A 1 83 ? -0.800 -10.696 12.630 1.00 96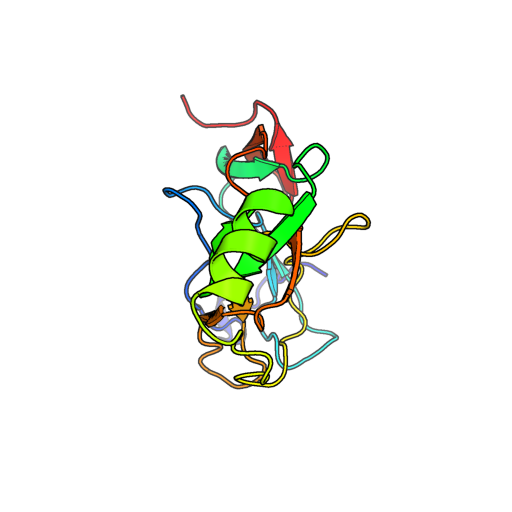.19 83 TRP A O 1
ATOM 669 N N . MET A 1 84 ? 1.317 -11.001 13.314 1.00 95.00 84 MET A N 1
ATOM 670 C CA . MET A 1 84 ? 1.917 -10.896 11.989 1.00 95.00 84 MET A CA 1
ATOM 671 C C . MET A 1 84 ? 1.816 -12.237 11.251 1.00 95.00 84 MET A C 1
ATOM 673 O O . MET A 1 84 ? 2.348 -13.224 11.758 1.00 95.00 84 MET A O 1
ATOM 677 N N . PRO A 1 85 ? 1.202 -12.298 10.053 1.00 95.56 85 PRO A N 1
ATOM 678 C CA . PRO A 1 85 ? 1.015 -13.567 9.354 1.00 95.56 85 PRO A CA 1
ATOM 679 C C . PRO A 1 85 ? 2.290 -14.160 8.763 1.00 95.56 85 PRO A C 1
ATOM 681 O O . PRO A 1 85 ? 2.383 -15.370 8.581 1.00 95.56 85 PRO A O 1
ATOM 684 N N . CYS A 1 86 ? 3.267 -13.315 8.452 1.00 96.06 86 CYS A N 1
ATOM 685 C CA . CYS A 1 86 ? 4.553 -13.712 7.904 1.00 96.06 86 CYS A CA 1
ATOM 686 C C . CYS A 1 86 ? 5.548 -12.558 8.048 1.00 96.06 86 CYS A C 1
ATOM 688 O O . CYS A 1 86 ? 5.164 -11.396 8.195 1.00 96.06 86 CYS A O 1
ATOM 690 N N . ARG A 1 87 ? 6.847 -12.853 7.954 1.00 95.31 87 ARG A N 1
ATOM 691 C CA . ARG A 1 87 ? 7.871 -11.807 7.856 1.00 95.31 87 ARG A CA 1
ATOM 692 C C . ARG A 1 87 ? 7.626 -10.954 6.603 1.00 95.31 87 ARG A C 1
ATOM 694 O O . ARG A 1 87 ? 7.326 -11.500 5.544 1.00 95.31 87 ARG A O 1
ATOM 701 N N . HIS A 1 88 ? 7.772 -9.636 6.718 1.00 93.88 88 HIS A N 1
ATOM 702 C CA . HIS A 1 88 ? 7.663 -8.709 5.588 1.00 93.88 88 HIS A CA 1
ATOM 703 C C . HIS A 1 88 ? 8.796 -8.912 4.572 1.00 93.88 88 HIS A C 1
ATOM 705 O O . HIS A 1 88 ? 9.960 -9.023 4.960 1.00 93.88 88 HIS A O 1
ATOM 711 N N . GLY A 1 89 ? 8.458 -8.918 3.282 1.00 92.75 89 GLY A N 1
ATOM 712 C CA . GLY A 1 89 ? 9.422 -8.733 2.199 1.00 92.75 89 GLY A CA 1
ATOM 713 C C . GLY A 1 89 ? 9.884 -7.275 2.079 1.00 92.75 89 GLY A C 1
ATOM 714 O O . GLY A 1 89 ? 9.232 -6.361 2.585 1.00 92.75 89 GLY A O 1
ATOM 715 N N . HIS A 1 90 ? 11.002 -7.058 1.391 1.00 88.44 90 HIS A N 1
ATOM 716 C CA . HIS A 1 90 ? 11.681 -5.764 1.239 1.00 88.44 90 HIS A CA 1
ATOM 717 C C . HIS A 1 90 ? 11.075 -4.828 0.161 1.00 88.44 90 HIS A C 1
ATOM 719 O O . HIS A 1 90 ? 11.759 -3.941 -0.340 1.00 88.44 90 HIS A O 1
ATOM 725 N N . ASP A 1 91 ? 9.801 -5.000 -0.203 1.00 84.31 91 ASP A N 1
ATOM 726 C CA . ASP A 1 91 ? 9.168 -4.246 -1.299 1.00 84.31 91 ASP A CA 1
ATOM 727 C C . ASP A 1 91 ? 8.702 -2.823 -0.896 1.00 84.31 91 ASP A C 1
ATOM 729 O O . ASP A 1 91 ? 8.350 -2.570 0.262 1.00 84.31 91 ASP A O 1
ATOM 733 N N . TYR A 1 92 ? 8.640 -1.894 -1.858 1.00 77.25 92 TYR A N 1
ATOM 734 C CA . TYR A 1 92 ? 8.335 -0.464 -1.659 1.00 77.25 92 TYR A CA 1
ATOM 735 C C . TYR A 1 92 ? 6.827 -0.156 -1.618 1.00 77.25 92 TYR A C 1
ATOM 737 O O . TYR A 1 92 ? 6.306 0.691 -2.340 1.00 77.25 92 TYR A O 1
ATOM 745 N N . LEU A 1 93 ? 6.096 -0.821 -0.724 1.00 91.25 93 LEU A N 1
ATOM 746 C CA . LEU A 1 93 ? 4.672 -0.544 -0.471 1.00 91.25 93 LEU A CA 1
ATOM 747 C C . LEU A 1 93 ? 4.472 0.532 0.606 1.00 91.25 93 LEU A C 1
ATOM 749 O O . LEU A 1 93 ? 3.636 0.372 1.502 1.00 91.25 93 LEU A O 1
ATOM 753 N N . TYR A 1 94 ? 5.293 1.578 0.584 1.00 94.25 94 TYR A N 1
ATOM 754 C CA . TYR A 1 94 ? 5.262 2.680 1.540 1.00 94.25 94 TYR A CA 1
ATOM 755 C C . TYR A 1 94 ? 5.979 3.916 0.983 1.00 94.25 94 TYR A C 1
ATOM 757 O O . TYR A 1 94 ? 6.840 3.809 0.114 1.00 94.25 94 TYR A O 1
ATOM 765 N N . ASN A 1 95 ? 5.656 5.089 1.523 1.00 93.50 95 ASN A N 1
ATOM 766 C CA . ASN A 1 95 ? 6.453 6.309 1.371 1.00 93.50 95 ASN A CA 1
ATOM 767 C C . ASN A 1 95 ? 6.822 6.861 2.760 1.00 93.50 95 ASN A C 1
ATOM 769 O O . ASN A 1 95 ? 6.577 6.215 3.782 1.00 93.50 95 ASN A O 1
ATOM 773 N N . SER A 1 96 ? 7.387 8.070 2.813 1.00 93.06 96 SER A N 1
ATOM 774 C CA . SER A 1 96 ? 7.742 8.750 4.069 1.00 93.06 96 SER A CA 1
ATOM 775 C C . SER A 1 96 ? 6.559 8.965 5.020 1.00 93.06 96 SER A C 1
ATOM 777 O O . SER A 1 96 ? 6.768 9.173 6.213 1.00 93.06 96 SER A O 1
ATOM 779 N N . ARG A 1 97 ? 5.318 8.904 4.520 1.00 94.69 97 ARG A N 1
ATOM 780 C CA . ARG A 1 97 ? 4.104 9.046 5.329 1.00 94.69 97 ARG A CA 1
ATOM 781 C C . ARG A 1 97 ? 3.670 7.710 5.926 1.00 94.69 97 ARG A C 1
ATOM 783 O O . ARG A 1 97 ? 3.155 7.692 7.036 1.00 94.69 97 ARG A O 1
ATOM 790 N N . GLY A 1 98 ? 3.870 6.593 5.232 1.00 94.69 98 GLY A N 1
ATOM 791 C CA . GLY A 1 98 ? 3.535 5.270 5.752 1.00 94.69 98 GLY A CA 1
ATOM 792 C C . GLY A 1 98 ? 3.212 4.243 4.669 1.00 94.69 98 GLY A C 1
ATOM 793 O O . GLY A 1 98 ? 3.426 4.497 3.483 1.00 94.69 98 GLY A O 1
ATOM 794 N N . PRO A 1 99 ? 2.703 3.064 5.066 1.00 96.69 99 PRO A N 1
ATOM 795 C CA . PRO A 1 99 ? 2.437 1.976 4.138 1.00 96.69 99 PRO A CA 1
ATOM 796 C C . PRO A 1 99 ? 1.177 2.208 3.301 1.00 96.69 99 PRO A C 1
ATOM 798 O O . PRO A 1 99 ? 0.175 2.747 3.776 1.00 96.69 99 PRO A O 1
ATOM 801 N N . PHE A 1 100 ? 1.216 1.742 2.058 1.00 97.19 100 PHE A N 1
ATOM 802 C CA . PHE A 1 100 ? 0.119 1.823 1.100 1.00 97.19 100 PHE A CA 1
ATOM 803 C C . PHE A 1 100 ? -0.927 0.752 1.415 1.00 97.19 100 PHE A C 1
ATOM 805 O O . PHE A 1 100 ? -0.718 -0.443 1.201 1.00 97.19 100 PHE A O 1
ATOM 812 N N . GLY A 1 101 ? -2.064 1.175 1.969 1.00 97.50 101 GLY A N 1
ATOM 813 C CA . GLY A 1 101 ? -3.123 0.267 2.392 1.00 97.50 101 GLY A CA 1
ATOM 814 C C . GLY A 1 101 ? -2.695 -0.723 3.483 1.00 97.50 101 GLY A C 1
ATOM 815 O O . GLY A 1 101 ? -1.835 -0.454 4.319 1.00 97.50 101 GLY A O 1
ATOM 816 N N . CYS A 1 102 ? -3.361 -1.878 3.495 1.00 97.88 102 CYS A N 1
ATOM 817 C CA . CYS A 1 102 ? -3.277 -2.871 4.570 1.00 97.88 102 CYS A CA 1
ATOM 818 C C . CYS A 1 102 ? -2.794 -4.240 4.100 1.00 97.88 102 CYS A C 1
ATOM 820 O O . CYS A 1 102 ? -3.071 -5.250 4.742 1.00 97.88 102 CYS A O 1
ATOM 822 N N . HIS A 1 103 ? -2.062 -4.267 2.991 1.00 97.19 103 HIS A N 1
ATOM 823 C CA . HIS A 1 103 ? -1.480 -5.481 2.439 1.00 97.19 103 HIS A CA 1
ATOM 824 C C . HIS A 1 103 ? 0.033 -5.330 2.278 1.00 97.19 103 HIS A C 1
ATOM 826 O O . HIS A 1 103 ? 0.566 -4.216 2.256 1.00 97.19 103 HIS A O 1
ATOM 832 N N . PHE A 1 104 ? 0.724 -6.463 2.231 1.00 95.88 104 PHE A N 1
ATOM 833 C CA . PHE A 1 104 ? 2.159 -6.550 1.989 1.00 95.88 104 PHE A CA 1
ATOM 834 C C . PHE A 1 104 ? 2.521 -7.918 1.405 1.00 95.88 104 PHE A C 1
ATOM 836 O O . PHE A 1 104 ? 1.729 -8.855 1.504 1.00 95.88 104 PHE A O 1
ATOM 843 N N . TYR A 1 105 ? 3.714 -8.040 0.828 1.00 95.00 105 TYR A N 1
ATOM 844 C CA . TYR A 1 105 ? 4.246 -9.323 0.367 1.00 95.00 105 TYR A CA 1
ATOM 845 C C . TYR A 1 105 ? 5.006 -10.036 1.482 1.00 95.00 105 TYR A C 1
ATOM 847 O O . TYR A 1 105 ? 5.856 -9.435 2.149 1.00 95.00 105 TYR A O 1
ATOM 855 N N . CYS A 1 106 ? 4.734 -11.326 1.668 1.00 94.44 106 CYS A N 1
ATOM 856 C CA . CYS A 1 106 ? 5.528 -12.158 2.562 1.00 94.44 106 CYS A CA 1
ATOM 857 C C . CYS A 1 106 ? 6.970 -12.329 2.060 1.00 94.44 106 CYS A C 1
ATOM 859 O O . CYS A 1 106 ? 7.246 -12.375 0.861 1.00 94.44 106 CYS A O 1
ATOM 861 N N . TYR A 1 107 ? 7.894 -12.483 3.007 1.00 93.00 107 TYR A N 1
ATOM 862 C CA . TYR A 1 107 ? 9.325 -12.616 2.752 1.00 93.00 107 TYR A CA 1
ATOM 863 C C . TYR A 1 107 ? 9.665 -13.845 1.905 1.00 93.00 107 TYR A C 1
ATOM 865 O O . TYR A 1 107 ? 10.457 -13.727 0.984 1.00 93.00 107 TYR A O 1
ATOM 873 N N . HIS A 1 108 ? 9.070 -15.010 2.174 1.00 90.44 108 HIS A N 1
ATOM 874 C CA . HIS A 1 108 ? 9.385 -16.249 1.454 1.00 90.44 108 HIS A CA 1
ATOM 875 C C . HIS A 1 108 ? 8.578 -16.400 0.160 1.00 90.44 108 HIS A C 1
ATOM 877 O O . HIS A 1 108 ? 7.402 -16.036 0.115 1.00 90.44 108 HIS A O 1
ATOM 883 N N . TYR A 1 109 ? 9.207 -16.978 -0.870 1.00 87.00 109 TYR A N 1
ATOM 884 C CA . TYR A 1 109 ? 8.545 -17.385 -2.114 1.00 87.00 109 TYR A CA 1
ATOM 885 C C . TYR A 1 109 ? 7.361 -18.330 -1.799 1.00 87.00 109 TYR A C 1
ATOM 887 O O . TYR A 1 109 ? 7.511 -19.181 -0.919 1.00 87.00 109 TYR A O 1
ATOM 895 N N . PRO A 1 110 ? 6.185 -18.198 -2.450 1.00 90.19 110 PRO A N 1
ATOM 896 C CA . PRO A 1 110 ? 5.879 -17.395 -3.644 1.00 90.19 110 PRO A CA 1
ATOM 897 C C . PRO A 1 110 ? 5.490 -15.932 -3.364 1.00 90.19 110 PRO A C 1
ATOM 899 O O . PRO A 1 110 ? 4.772 -15.322 -4.149 1.00 90.19 110 PRO A O 1
ATOM 902 N N . HIS A 1 111 ? 5.930 -15.364 -2.238 1.00 91.50 111 HIS A N 1
ATOM 903 C CA . HIS A 1 111 ? 5.639 -13.989 -1.819 1.00 91.50 111 HIS A CA 1
ATOM 904 C C . HIS A 1 111 ? 4.134 -13.674 -1.778 1.00 91.50 111 HIS A C 1
ATOM 906 O O . HIS A 1 111 ? 3.696 -12.661 -2.331 1.00 91.50 111 HIS A O 1
ATOM 912 N N . PRO A 1 112 ? 3.308 -14.522 -1.127 1.00 93.62 112 PRO A N 1
ATOM 913 C CA . PRO A 1 112 ? 1.872 -14.292 -1.080 1.00 93.62 112 PRO A CA 1
ATOM 914 C C . PRO A 1 112 ? 1.550 -12.925 -0.466 1.00 93.62 112 PRO A C 1
ATOM 916 O O . PRO A 1 112 ? 2.239 -12.442 0.438 1.00 93.62 112 PRO A O 1
ATOM 919 N N . ILE A 1 113 ? 0.466 -12.318 -0.950 1.00 95.62 113 ILE A N 1
ATOM 920 C CA . ILE A 1 113 ? -0.074 -11.087 -0.377 1.00 95.62 113 ILE A CA 1
ATOM 921 C C . ILE A 1 113 ? -0.741 -11.430 0.953 1.00 95.62 113 ILE A C 1
ATOM 923 O O . ILE A 1 113 ? -1.729 -12.165 0.990 1.00 95.62 113 ILE A O 1
ATOM 927 N N . ALA A 1 114 ? -0.238 -10.851 2.036 1.00 96.69 114 ALA A N 1
ATOM 928 C CA . ALA A 1 114 ? -0.792 -10.997 3.370 1.00 96.69 114 ALA A CA 1
ATOM 929 C C . ALA A 1 114 ? -1.422 -9.693 3.871 1.00 96.69 114 ALA A C 1
ATOM 931 O O . ALA A 1 114 ? -1.112 -8.592 3.404 1.00 96.69 114 ALA A O 1
ATOM 932 N N . ARG A 1 115 ? -2.332 -9.827 4.840 1.00 97.62 115 ARG A N 1
ATOM 933 C CA . ARG A 1 115 ? -2.956 -8.694 5.531 1.00 97.62 115 ARG A CA 1
ATOM 934 C C . ARG A 1 115 ? -2.010 -8.183 6.604 1.00 97.62 115 ARG A C 1
ATOM 936 O O . ARG A 1 115 ? -1.507 -8.966 7.406 1.00 97.62 115 ARG A O 1
ATOM 943 N N . ARG A 1 116 ? -1.797 -6.871 6.647 1.00 96.56 116 ARG A N 1
ATOM 944 C CA . ARG A 1 116 ? -1.126 -6.231 7.780 1.00 96.56 116 ARG A CA 1
ATOM 945 C C . ARG A 1 116 ? -1.954 -6.473 9.045 1.00 96.56 116 ARG A C 1
ATOM 947 O O . ARG A 1 116 ? -3.183 -6.440 8.950 1.00 96.56 116 ARG A O 1
ATOM 954 N N . PRO A 1 117 ? -1.306 -6.663 10.204 1.00 97.69 117 PRO A N 1
ATOM 955 C CA . PRO A 1 117 ? -2.017 -6.779 11.465 1.00 97.69 117 PRO A CA 1
ATOM 956 C C . PRO A 1 117 ? -2.950 -5.598 11.713 1.00 97.69 117 PRO A C 1
ATOM 958 O O . PRO A 1 117 ? -2.630 -4.455 11.358 1.00 97.69 117 PRO A O 1
ATOM 961 N N . ASP A 1 118 ? -4.075 -5.875 12.354 1.00 98.44 118 ASP A N 1
ATOM 962 C CA . ASP A 1 118 ? -5.043 -4.855 12.715 1.00 98.44 118 ASP A CA 1
ATOM 963 C C . ASP A 1 118 ? -4.405 -3.810 13.643 1.00 98.44 118 ASP A C 1
ATOM 965 O O . ASP A 1 118 ? -3.541 -4.108 14.468 1.00 98.44 118 ASP A O 1
ATOM 969 N N . GLY A 1 119 ? -4.814 -2.555 13.477 1.00 97.75 119 GLY A N 1
ATOM 970 C CA . GLY A 1 119 ? -4.291 -1.412 14.221 1.00 97.75 119 GLY A CA 1
ATOM 971 C C . GLY A 1 119 ? -3.062 -0.755 13.599 1.00 97.75 119 GLY A C 1
ATOM 972 O O . GLY A 1 119 ? -2.788 0.400 13.940 1.00 97.75 119 GLY A O 1
ATOM 973 N N . ASN A 1 120 ? -2.376 -1.410 12.654 1.00 97.56 120 ASN A N 1
ATOM 974 C CA . ASN A 1 120 ? -1.281 -0.789 11.907 1.00 97.56 120 ASN A CA 1
ATOM 975 C C . ASN A 1 120 ? -1.742 0.468 11.171 1.00 97.56 120 ASN A C 1
ATOM 977 O O . ASN A 1 120 ? -2.830 0.493 10.595 1.00 97.56 120 ASN A O 1
ATOM 981 N N . VAL A 1 121 ? -0.886 1.490 11.166 1.00 97.50 121 VAL A N 1
ATOM 982 C CA . VAL A 1 121 ? -1.095 2.703 10.369 1.00 97.50 121 VAL A CA 1
ATOM 983 C C . VAL A 1 121 ? -1.081 2.337 8.887 1.00 97.50 121 VAL A C 1
ATOM 985 O O . VAL A 1 121 ? -0.289 1.500 8.462 1.00 97.50 121 VAL A O 1
ATOM 988 N N . CYS A 1 122 ? -1.947 2.975 8.108 1.00 98.25 122 CYS A N 1
ATOM 989 C CA . CYS A 1 122 ? -2.012 2.838 6.657 1.00 98.25 122 CYS A CA 1
ATOM 990 C C . CYS A 1 122 ? -2.358 4.171 5.996 1.00 98.25 122 CYS A C 1
ATOM 992 O O . CYS A 1 122 ? -3.018 5.024 6.590 1.00 98.25 122 CYS A O 1
ATOM 994 N N . LEU A 1 123 ? -1.946 4.330 4.744 1.00 98.38 123 LEU A N 1
ATOM 995 C CA . LEU A 1 123 ? -2.454 5.353 3.840 1.00 98.38 123 LEU A CA 1
ATOM 996 C C . LEU A 1 123 ? -3.634 4.765 3.068 1.00 98.38 123 LEU A C 1
ATOM 998 O O . LEU A 1 123 ? -3.509 3.705 2.453 1.00 98.38 123 LEU A O 1
ATOM 1002 N N . ASN A 1 124 ? -4.796 5.415 3.141 1.00 98.12 124 ASN A N 1
ATOM 1003 C CA . ASN A 1 124 ? -6.044 4.856 2.634 1.00 98.12 124 ASN A CA 1
ATOM 1004 C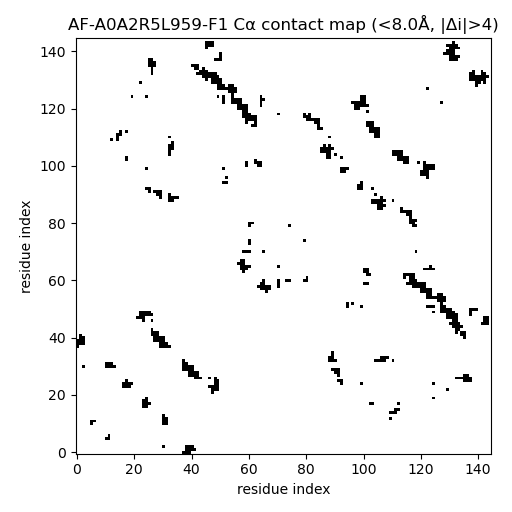 C . ASN A 1 124 ? -6.098 4.894 1.094 1.00 98.12 124 ASN A C 1
ATOM 1006 O O . ASN A 1 124 ? -6.178 5.979 0.519 1.00 98.12 124 ASN A O 1
ATOM 1010 N N . PRO A 1 125 ? -6.158 3.735 0.409 1.00 97.31 125 PRO A N 1
ATOM 1011 C CA . PRO A 1 125 ? -6.227 3.687 -1.052 1.00 97.31 125 PRO A CA 1
ATOM 1012 C C . PRO A 1 125 ? -7.461 4.383 -1.640 1.00 97.31 125 PRO A C 1
ATOM 1014 O O . PRO A 1 125 ? -7.433 4.813 -2.785 1.00 97.31 125 PRO A O 1
ATOM 1017 N N . ARG A 1 126 ? -8.552 4.510 -0.870 1.00 97.00 126 ARG A N 1
ATOM 1018 C CA . ARG A 1 126 ? -9.791 5.165 -1.326 1.00 97.00 126 ARG A CA 1
ATOM 1019 C C . ARG A 1 126 ? -9.675 6.685 -1.425 1.00 97.00 126 ARG A C 1
ATOM 1021 O O . ARG A 1 126 ? -10.502 7.297 -2.087 1.00 97.00 126 ARG A O 1
ATOM 1028 N N . THR A 1 127 ? -8.699 7.280 -0.743 1.00 96.94 127 THR A N 1
ATOM 1029 C CA . THR A 1 127 ? -8.452 8.730 -0.747 1.00 96.94 127 THR A CA 1
ATOM 1030 C C . THR A 1 127 ? -7.154 9.095 -1.463 1.00 96.94 127 THR A C 1
ATOM 1032 O O . THR A 1 127 ? -6.796 10.267 -1.523 1.00 96.94 127 THR A O 1
ATOM 1035 N N . ALA A 1 128 ? -6.447 8.103 -2.008 1.00 96.94 128 ALA A N 1
ATOM 1036 C CA . ALA A 1 128 ? -5.308 8.320 -2.883 1.00 96.94 128 ALA A CA 1
ATOM 1037 C C . ALA A 1 128 ? -5.770 8.900 -4.229 1.00 96.94 128 ALA A C 1
ATOM 1039 O O . ALA A 1 128 ? -6.848 8.564 -4.731 1.00 96.94 128 ALA A O 1
ATOM 1040 N N . LEU A 1 129 ? -4.940 9.757 -4.825 1.00 96.44 129 LEU A N 1
ATOM 1041 C CA . LEU A 1 129 ? -5.195 10.254 -6.174 1.00 96.44 129 LEU A CA 1
ATOM 1042 C C . LEU A 1 129 ? -4.951 9.131 -7.183 1.00 96.44 129 LEU A C 1
ATOM 1044 O O . LEU A 1 129 ? -4.118 8.251 -6.968 1.00 96.44 129 LEU A O 1
ATOM 1048 N N . LYS A 1 130 ? -5.664 9.176 -8.306 1.00 95.69 130 LYS A N 1
ATOM 1049 C CA . LYS A 1 130 ? -5.420 8.264 -9.424 1.00 95.69 130 LYS A CA 1
ATOM 1050 C C . LYS A 1 130 ? -4.330 8.836 -10.325 1.00 95.69 130 LYS A C 1
ATOM 1052 O O . LYS A 1 130 ? -4.280 10.042 -10.576 1.00 95.69 130 LYS A O 1
ATOM 1057 N N . GLY A 1 131 ? -3.472 7.961 -10.819 1.00 95.81 131 GLY A N 1
ATOM 1058 C CA . GLY A 1 131 ? -2.407 8.306 -11.744 1.00 95.81 131 GLY A CA 1
ATOM 1059 C C . GLY A 1 131 ? -2.143 7.181 -12.726 1.00 95.81 131 GLY A C 1
ATOM 1060 O O . GLY A 1 131 ? -2.914 6.223 -12.820 1.00 95.81 131 GLY A O 1
ATOM 1061 N N . GLY A 1 132 ? -1.021 7.286 -13.424 1.00 96.81 132 GLY A N 1
ATOM 1062 C CA . GLY A 1 132 ? -0.470 6.147 -14.137 1.00 96.81 132 GLY A CA 1
ATOM 1063 C C . GLY A 1 132 ? 1.041 6.062 -14.018 1.00 96.81 132 GLY A C 1
ATOM 1064 O O . GLY A 1 132 ? 1.718 7.011 -13.606 1.00 96.81 132 GLY A O 1
ATOM 1065 N N . CYS A 1 133 ? 1.550 4.876 -14.319 1.00 96.00 133 CYS A N 1
ATOM 1066 C CA . CYS A 1 133 ? 2.948 4.548 -14.122 1.00 96.00 133 CYS A CA 1
ATOM 1067 C C . CYS A 1 133 ? 3.860 5.262 -15.118 1.00 96.00 133 CYS A C 1
ATOM 1069 O O . CYS A 1 133 ? 3.564 5.340 -16.307 1.00 96.00 133 CYS A O 1
ATOM 1071 N N . LYS A 1 134 ? 4.983 5.784 -14.632 1.00 95.19 134 LYS A N 1
ATOM 1072 C CA . LYS A 1 134 ? 6.050 6.363 -15.446 1.00 95.19 134 LYS A CA 1
ATOM 1073 C C . LYS A 1 134 ? 7.387 6.035 -14.808 1.00 95.19 134 LYS A C 1
ATOM 1075 O O . LYS A 1 134 ? 7.667 6.487 -13.697 1.00 95.19 134 LYS A O 1
ATOM 1080 N N . SER A 1 135 ? 8.205 5.245 -15.500 1.00 91.56 135 SER A N 1
ATOM 1081 C CA . SER A 1 135 ? 9.565 4.909 -15.044 1.00 91.56 135 SER A CA 1
ATOM 1082 C C . SER A 1 135 ? 9.622 4.346 -13.610 1.00 91.56 135 SER A C 1
ATOM 1084 O O . SER A 1 135 ? 10.524 4.683 -12.847 1.00 91.56 135 SER A O 1
ATOM 1086 N N . GLY A 1 136 ? 8.647 3.513 -13.226 1.00 91.06 136 GLY A N 1
ATOM 1087 C CA . GLY A 1 136 ? 8.589 2.884 -11.899 1.00 91.06 136 GLY A CA 1
ATOM 1088 C C . GLY A 1 136 ? 7.824 3.665 -10.822 1.00 91.06 136 GLY A C 1
ATOM 1089 O O . GLY A 1 136 ? 7.585 3.130 -9.738 1.00 91.06 136 GLY A O 1
ATOM 1090 N N . TYR A 1 137 ? 7.392 4.897 -11.116 1.00 92.62 137 TYR A N 1
ATOM 1091 C CA . TYR A 1 137 ? 6.666 5.775 -10.192 1.00 92.62 137 TYR A CA 1
ATOM 1092 C C . TYR A 1 137 ? 5.217 5.981 -10.626 1.00 92.62 137 TYR A C 1
ATOM 1094 O O . TYR A 1 137 ? 4.920 5.998 -11.819 1.00 92.62 137 TYR A O 1
ATOM 1102 N N . CYS A 1 138 ? 4.317 6.184 -9.663 1.00 95.38 138 CYS A N 1
ATOM 1103 C CA . CYS A 1 138 ? 2.940 6.568 -9.954 1.00 95.38 138 CYS A CA 1
ATOM 1104 C C . CYS A 1 138 ? 2.824 8.092 -10.061 1.00 95.38 138 CYS A C 1
ATOM 1106 O O . CYS A 1 138 ? 3.089 8.796 -9.087 1.00 95.38 138 CYS A O 1
ATOM 1108 N N . VAL A 1 139 ? 2.422 8.605 -11.227 1.00 94.75 139 VAL A N 1
ATOM 1109 C CA . VAL A 1 139 ? 2.322 10.047 -11.496 1.00 94.75 139 VAL A CA 1
ATOM 1110 C C . VAL A 1 139 ? 0.857 10.445 -11.668 1.00 94.75 139 VAL A C 1
ATOM 1112 O O . VAL A 1 139 ? 0.136 9.880 -12.495 1.00 94.75 139 VAL A O 1
ATOM 1115 N N . ALA A 1 140 ? 0.405 11.428 -10.885 1.00 93.12 140 ALA A N 1
ATOM 1116 C CA . ALA A 1 140 ? -0.972 11.918 -10.932 1.00 93.12 140 ALA A CA 1
ATOM 1117 C C . ALA A 1 140 ? -1.336 12.421 -12.341 1.00 93.12 140 ALA A C 1
ATOM 1119 O O . ALA A 1 140 ? -0.541 13.092 -12.994 1.00 93.12 140 ALA A O 1
ATOM 1120 N N . GLY A 1 141 ? -2.535 12.076 -12.820 1.00 87.00 141 GLY A N 1
ATOM 1121 C CA . GLY A 1 141 ? -3.017 12.474 -14.151 1.00 87.00 141 GLY A CA 1
ATOM 1122 C C . GLY A 1 141 ? -2.362 11.758 -15.345 1.00 87.00 141 GLY A C 1
ATOM 1123 O O . GLY A 1 141 ? -2.774 11.994 -16.476 1.00 87.00 141 GLY A O 1
ATOM 1124 N N . TYR A 1 142 ? -1.395 10.857 -15.131 1.00 86.38 142 TYR A N 1
ATOM 1125 C CA . TYR A 1 142 ? -0.664 10.160 -16.202 1.00 86.38 142 TYR A CA 1
ATOM 1126 C C . TYR A 1 142 ? -1.272 8.793 -16.585 1.00 86.38 142 TYR A C 1
ATOM 1128 O O . TYR A 1 142 ? -0.560 7.807 -16.733 1.00 86.38 142 TYR A O 1
ATOM 1136 N N . GLN A 1 143 ? -2.596 8.699 -16.720 1.00 76.31 143 GLN A N 1
A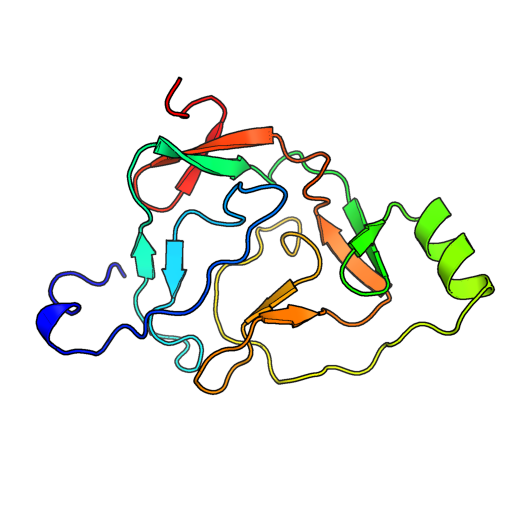TOM 1137 C CA . GLN A 1 143 ? -3.297 7.438 -17.033 1.00 76.31 143 GLN A CA 1
ATOM 1138 C C . GLN A 1 143 ? -3.646 7.315 -18.527 1.00 76.31 143 GLN A C 1
ATOM 1140 O O . GLN A 1 143 ? -3.827 8.329 -19.204 1.00 76.31 143 GLN A O 1
ATOM 1145 N N . ARG A 1 144 ? -3.775 6.086 -19.059 1.00 62.59 144 ARG A N 1
ATOM 1146 C CA . ARG A 1 144 ? -4.465 5.878 -20.350 1.00 62.59 144 ARG A CA 1
ATOM 1147 C C . ARG A 1 144 ? -5.943 6.251 -20.178 1.00 62.59 144 ARG A C 1
ATOM 1149 O O . ARG A 1 144 ? -6.599 5.708 -19.292 1.00 62.59 144 ARG A O 1
ATOM 1156 N N . THR A 1 145 ? -6.410 7.200 -20.987 1.00 56.47 145 THR A N 1
ATOM 1157 C CA . THR A 1 145 ? -7.837 7.447 -21.255 1.00 56.47 145 THR A CA 1
ATOM 1158 C C . THR A 1 145 ? -8.479 6.228 -21.886 1.00 56.47 145 THR A C 1
ATOM 1160 O O . THR A 1 145 ? -7.818 5.656 -22.787 1.00 56.47 145 THR A O 1
#

Radius of gyration: 15.66 Å; Cα contacts (8 Å, |Δi|>4): 349; chains: 1; bounding box: 37×30×41 Å

Organism: NCBI:txid34597

Mean predicted aligned error: 4.87 Å

Secondary structure (DSSP, 8-state):
-B-SS-GGGT-S---PPPEETTEES-SEEES-TT-TT--EEEPPTT-EEEE-TTPPEEEEETTEEE-HHHHHHHHHHS----S-SSPBPS---EETTEEBTTEEEBSSTT--EEEPPTT-EEE-TTTSEEEEEETTEEEET----

pLDDT: mean 90.38, std 12.01, range [42.28, 98.5]

Solvent-accessible surface area (backbone atoms only — not comparable to full-atom values): 7829 Å² total; per-residue (Å²): 104,70,58,78,81,37,77,84,71,68,66,50,61,89,58,87,76,66,57,60,96,84,23,26,62,55,19,40,48,45,31,38,32,68,43,86,84,50,32,32,44,60,50,58,76,28,41,50,17,39,29,61,91,73,22,46,71,22,21,14,50,93,43,39,46,28,46,63,70,60,38,56,55,49,45,72,75,44,82,67,59,62,65,73,86,59,59,74,27,65,51,74,56,51,58,99,90,43,30,52,29,18,56,47,43,26,27,59,86,79,34,54,79,40,54,43,26,27,68,39,69,12,27,18,69,89,56,25,46,63,11,4,14,52,96,34,37,47,35,74,77,40,45,72,126

Sequence (145 aa):
VQCIGLDWLGLCAEYKHIRHNGLLATCSHMCAPMRPQSCYRNEWDREPCLVFDQATFGRCYDGVCHNKSVYDGLAKRRAPKTWMPCRHGHDYLYNSRGPFGCHFYCYHYPHPIARRPDGNVCLNPRTALKGGCKSGYCVAGYQRT

Foldseek 3Di:
DAPDPCVVVCQQQDDDADDDPQAGLWQWWFSQLLDLPGHIYGHDFQGKHFALPFFDKAWDAPQAGDHPVVLVVVCVVDPWQQDDPADFGNIPQADPVGGAGFWGFHNDPVRDIDGHTTGDMHRHRVRTAMAGTDPGGGDHPRHDD